Protein AF-A0A3C1BZ25-F1 (afdb_monomer_lite)

pLDDT: mean 92.25, std 5.72, range [57.62, 97.94]

Secondary structure (DSSP, 8-state):
-EE-SS---TTEEEEETTEEEE--TT-SSEEEEEEEETTEEEEEEEEETTT--EEEEES------S-TT---HHHHHHHHHHHHHHHHHHH-

Sequence (92 aa):
YERNDLDFSRNKFRLRGDTLEIYPAYWSGRAIRVEFFGDEIDRISEINAVSGVAERFVEHVAIYPASHYVASKEKLQRAMLEIQRECDDQVA

Foldseek 3Di:
DDEDQPDQDEPYWYDDPQWIWHHALPDDQWIWIFGDDVPDTPFIFIAGSPPRHGPDTDPDDDRDDNDPPDDDPVVVVVVVVVVVVVVVVVVD

Radius of gyration: 18.79 Å; chains: 1; bounding box: 40×21×56 Å

Structure (mmCIF, N/CA/C/O backbone):
data_AF-A0A3C1BZ25-F1
#
_entry.id   AF-A0A3C1BZ25-F1
#
loop_
_atom_site.group_PDB
_atom_site.id
_atom_site.type_symbol
_atom_site.label_atom_id
_atom_site.label_alt_id
_atom_site.label_comp_id
_atom_site.label_asym_id
_atom_site.label_entity_id
_atom_site.label_seq_id
_atom_site.pdbx_PDB_ins_code
_atom_site.Cartn_x
_atom_site.Cartn_y
_atom_site.Cartn_z
_atom_site.occupancy
_atom_site.B_iso_or_equiv
_atom_site.auth_seq_id
_atom_site.auth_comp_id
_atom_site.auth_asym_id
_atom_site.auth_atom_id
_atom_site.pdbx_P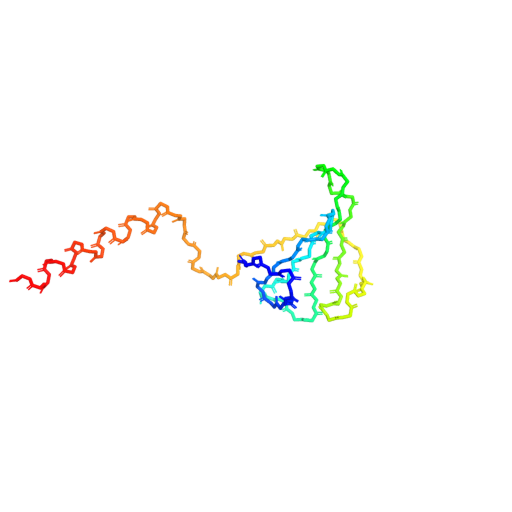DB_model_num
ATOM 1 N N . TYR A 1 1 ? -1.137 2.709 7.027 1.00 89.81 1 TYR A N 1
ATOM 2 C CA . TYR A 1 1 ? 0.048 3.148 6.286 1.00 89.81 1 TYR A CA 1
ATOM 3 C C . TYR A 1 1 ? 0.245 4.622 6.496 1.00 89.81 1 TYR A C 1
ATOM 5 O O . TYR A 1 1 ? -0.732 5.364 6.498 1.00 89.81 1 TYR A O 1
ATOM 13 N N . GLU A 1 2 ? 1.497 5.018 6.658 1.00 91.81 2 GLU A N 1
ATOM 14 C CA . GLU A 1 2 ? 1.901 6.408 6.845 1.00 91.81 2 GLU A CA 1
ATOM 15 C C . GLU A 1 2 ? 2.758 6.858 5.663 1.00 91.81 2 GLU A C 1
ATOM 17 O O . GLU A 1 2 ? 3.610 6.104 5.185 1.00 91.81 2 GLU A O 1
ATOM 22 N N . ARG A 1 3 ? 2.538 8.083 5.177 1.00 93.75 3 ARG A N 1
ATOM 23 C CA . ARG A 1 3 ? 3.403 8.658 4.147 1.00 93.75 3 ARG A CA 1
ATOM 24 C C . ARG A 1 3 ? 4.737 9.042 4.778 1.00 93.75 3 ARG A C 1
ATOM 26 O O . ARG A 1 3 ? 4.755 9.785 5.756 1.00 93.75 3 ARG A O 1
ATOM 33 N N . ASN A 1 4 ? 5.843 8.581 4.207 1.00 90.81 4 ASN A N 1
ATOM 34 C CA . ASN A 1 4 ? 7.176 8.960 4.652 1.00 90.81 4 ASN A CA 1
ATOM 35 C C . ASN A 1 4 ? 8.173 8.924 3.492 1.00 90.81 4 ASN A C 1
ATOM 37 O O . ASN A 1 4 ? 8.653 7.866 3.095 1.00 90.81 4 ASN A O 1
ATOM 41 N N . ASP A 1 5 ? 8.497 10.100 2.961 1.00 86.00 5 ASP A N 1
ATOM 42 C CA . ASP A 1 5 ? 9.338 10.215 1.768 1.00 86.00 5 ASP A CA 1
ATOM 43 C C . ASP A 1 5 ? 10.849 10.085 2.079 1.00 86.00 5 ASP A C 1
ATOM 45 O O . AS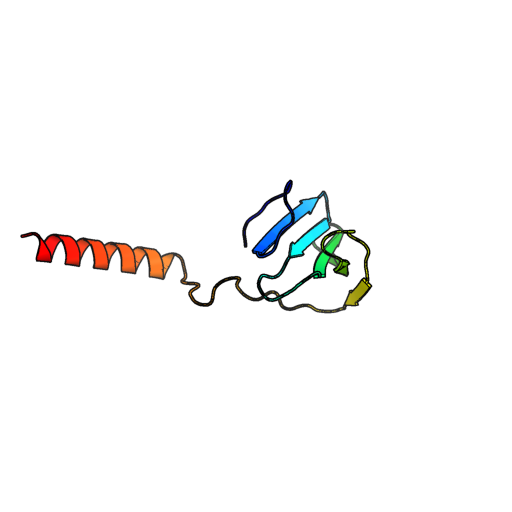P A 1 5 ? 11.650 9.820 1.170 1.00 86.00 5 ASP A O 1
ATOM 49 N N . LEU A 1 6 ? 11.227 10.215 3.361 1.00 82.56 6 LEU A N 1
ATOM 50 C CA . LEU A 1 6 ? 12.605 10.170 3.866 1.00 82.56 6 LEU A CA 1
ATOM 51 C C . LEU A 1 6 ? 13.018 8.767 4.329 1.00 82.56 6 LEU A C 1
ATOM 53 O O . LEU A 1 6 ? 14.046 8.259 3.888 1.00 82.56 6 LEU A O 1
ATOM 57 N N . ASP A 1 7 ? 12.219 8.145 5.199 1.00 85.50 7 ASP A N 1
ATOM 58 C CA . ASP A 1 7 ? 12.484 6.820 5.767 1.00 85.50 7 ASP A CA 1
ATOM 59 C C . ASP A 1 7 ? 11.500 5.784 5.218 1.00 85.50 7 ASP A C 1
ATOM 61 O O . ASP A 1 7 ? 10.310 5.786 5.553 1.00 85.50 7 ASP A O 1
ATOM 65 N N . PHE A 1 8 ? 12.020 4.871 4.396 1.00 87.75 8 PHE A N 1
ATOM 66 C CA . PHE A 1 8 ? 11.236 3.807 3.784 1.00 87.75 8 PHE A CA 1
ATOM 67 C C . PHE A 1 8 ? 11.334 2.511 4.596 1.00 87.75 8 PHE A C 1
ATOM 69 O O . PHE A 1 8 ? 12.172 1.645 4.351 1.00 87.75 8 PHE A O 1
ATOM 76 N N . SER A 1 9 ? 10.444 2.384 5.577 1.00 91.50 9 SER A N 1
ATOM 77 C CA . SER A 1 9 ? 10.311 1.210 6.444 1.00 91.50 9 SER A CA 1
ATOM 78 C C . SER A 1 9 ? 8.904 0.598 6.368 1.00 91.50 9 SER A C 1
ATOM 80 O O . SER A 1 9 ? 8.021 1.106 5.676 1.00 91.50 9 SER A O 1
ATOM 82 N N . ARG A 1 10 ? 8.696 -0.553 7.022 1.00 92.25 10 ARG A N 1
ATOM 83 C CA . ARG A 1 10 ? 7.411 -1.281 7.001 1.00 92.25 10 ARG A CA 1
ATOM 84 C C . ARG A 1 10 ? 6.253 -0.381 7.435 1.00 92.25 10 ARG A C 1
ATOM 86 O O . ARG A 1 10 ? 6.435 0.464 8.304 1.00 92.25 10 ARG A O 1
ATOM 93 N N . ASN A 1 11 ? 5.056 -0.618 6.886 1.00 92.81 11 ASN A N 1
ATOM 94 C CA . ASN A 1 11 ? 3.847 0.187 7.144 1.00 92.81 11 ASN A CA 1
ATOM 95 C C . ASN A 1 11 ? 3.956 1.642 6.637 1.00 92.81 11 ASN A C 1
ATOM 97 O O . ASN A 1 11 ? 3.132 2.498 6.966 1.00 92.81 11 ASN A O 1
ATOM 101 N N . LYS A 1 12 ? 4.926 1.929 5.769 1.00 94.31 12 LYS A N 1
ATOM 102 C CA . LYS A 1 12 ? 5.067 3.241 5.144 1.00 94.31 12 LYS A CA 1
ATOM 103 C C . LYS A 1 12 ? 4.911 3.155 3.637 1.00 94.31 12 LYS A C 1
ATOM 105 O O . LYS A 1 12 ? 5.081 2.097 3.029 1.00 94.31 12 LYS A O 1
ATOM 110 N N . PHE A 1 13 ? 4.570 4.288 3.048 1.00 96.00 13 PHE A N 1
ATOM 111 C CA . PHE A 1 13 ? 4.634 4.490 1.610 1.00 96.00 13 PHE A CA 1
ATOM 112 C C . PHE A 1 13 ? 5.308 5.823 1.303 1.00 96.00 13 PHE A C 1
ATOM 114 O O . PHE A 1 13 ? 5.271 6.744 2.120 1.00 96.00 13 PHE A O 1
ATOM 121 N N . ARG A 1 14 ? 5.908 5.932 0.122 1.00 95.06 14 ARG A N 1
ATOM 122 C CA . ARG A 1 14 ? 6.504 7.171 -0.378 1.00 95.06 14 ARG A CA 1
ATOM 123 C C . ARG A 1 14 ? 6.120 7.414 -1.820 1.00 95.06 14 ARG A C 1
ATOM 125 O O . ARG A 1 14 ? 5.931 6.461 -2.573 1.00 95.06 14 ARG A O 1
ATOM 132 N N . LEU A 1 15 ? 6.042 8.683 -2.193 1.00 94.25 15 LEU A N 1
ATOM 133 C CA . LEU A 1 15 ? 5.719 9.101 -3.553 1.00 94.25 15 LEU A CA 1
ATOM 134 C C . LEU A 1 15 ? 6.871 9.933 -4.118 1.00 94.25 15 LEU A C 1
ATOM 136 O O . LEU A 1 15 ? 7.292 10.915 -3.505 1.00 94.25 15 LEU A O 1
ATOM 140 N N . ARG A 1 16 ? 7.389 9.540 -5.282 1.00 92.06 16 ARG A N 1
ATOM 141 C CA . ARG A 1 16 ? 8.466 10.239 -5.995 1.00 92.06 16 ARG A CA 1
ATOM 142 C C . ARG A 1 16 ? 8.056 10.429 -7.450 1.00 92.06 16 ARG A C 1
ATOM 144 O O . ARG A 1 16 ? 8.168 9.496 -8.235 1.00 92.06 16 ARG A O 1
ATOM 151 N N . GLY A 1 17 ? 7.577 11.626 -7.788 1.00 93.31 17 GLY A N 1
ATOM 152 C CA . GLY A 1 17 ? 6.973 11.880 -9.100 1.00 93.31 17 GLY A CA 1
ATOM 153 C C . GLY A 1 17 ? 5.814 10.914 -9.335 1.00 93.31 17 GLY A C 1
ATOM 154 O O . GLY A 1 17 ? 4.931 10.806 -8.484 1.00 93.31 17 GLY A O 1
ATOM 155 N N . ASP A 1 18 ? 5.905 10.151 -10.418 1.00 95.19 18 ASP A N 1
ATOM 156 C CA . ASP A 1 18 ? 4.889 9.179 -10.833 1.00 95.19 18 ASP A CA 1
ATOM 157 C C . ASP A 1 18 ? 5.150 7.770 -10.273 1.00 95.19 18 ASP A C 1
ATOM 159 O O . ASP A 1 18 ? 4.599 6.781 -10.741 1.00 95.19 18 ASP A O 1
ATOM 163 N N . THR A 1 19 ? 6.020 7.639 -9.269 1.00 95.81 19 THR A N 1
ATOM 164 C CA . THR A 1 19 ? 6.349 6.357 -8.638 1.00 95.81 19 THR A CA 1
ATOM 165 C C . THR A 1 19 ? 5.885 6.324 -7.186 1.00 95.81 19 THR A C 1
ATOM 167 O O . THR A 1 19 ? 6.406 7.047 -6.330 1.00 95.81 19 THR A O 1
ATOM 170 N N . LEU A 1 20 ? 4.935 5.439 -6.888 1.00 96.50 20 LEU A N 1
ATOM 171 C CA . LEU A 1 20 ? 4.479 5.123 -5.538 1.00 96.50 20 LEU A CA 1
ATOM 172 C C . LEU A 1 20 ? 5.154 3.843 -5.058 1.00 96.50 20 LEU A C 1
ATOM 174 O O . LEU A 1 20 ? 5.002 2.784 -5.659 1.00 96.50 20 LEU A O 1
ATOM 178 N N . GLU A 1 21 ? 5.845 3.913 -3.930 1.00 96.44 21 GLU A N 1
ATOM 179 C CA . GLU A 1 21 ? 6.393 2.731 -3.275 1.00 96.44 21 GLU A CA 1
ATOM 180 C C . GLU A 1 21 ? 5.683 2.486 -1.950 1.00 96.44 21 GLU A C 1
ATOM 182 O O . GLU A 1 21 ? 5.559 3.387 -1.123 1.00 96.44 21 GLU A O 1
ATOM 187 N N . ILE A 1 22 ? 5.227 1.257 -1.737 1.00 97.00 22 ILE A N 1
ATOM 188 C CA . ILE A 1 22 ? 4.474 0.823 -0.562 1.00 97.00 22 ILE A CA 1
ATOM 189 C C . ILE A 1 22 ? 5.245 -0.326 0.071 1.00 97.00 22 ILE A C 1
ATOM 191 O O . ILE A 1 22 ? 5.528 -1.312 -0.604 1.00 97.00 22 ILE A O 1
ATOM 195 N N . TYR A 1 23 ? 5.551 -0.239 1.366 1.00 96.31 23 TYR A N 1
ATOM 196 C CA . TYR A 1 23 ? 6.123 -1.350 2.124 1.00 96.31 23 TYR A CA 1
ATOM 197 C C . TYR A 1 23 ? 5.028 -1.991 2.990 1.00 96.31 23 TYR A C 1
ATOM 199 O O . TYR A 1 23 ? 4.710 -1.471 4.071 1.00 96.31 23 TYR A O 1
ATOM 207 N N . PRO A 1 24 ? 4.443 -3.128 2.556 1.00 94.69 24 PRO A N 1
ATOM 208 C CA . PRO A 1 24 ? 3.371 -3.780 3.292 1.00 94.69 24 PRO A CA 1
ATOM 209 C C . PRO A 1 24 ? 3.804 -4.178 4.702 1.00 94.69 24 PRO A C 1
ATOM 211 O O . PRO A 1 24 ? 4.911 -4.674 4.911 1.00 94.69 24 PRO A O 1
ATOM 214 N N . ALA A 1 25 ? 2.913 -4.002 5.679 1.00 92.25 25 ALA A N 1
ATOM 215 C CA . ALA A 1 25 ? 3.212 -4.329 7.077 1.00 92.25 25 ALA A CA 1
ATOM 216 C C . ALA A 1 25 ? 3.496 -5.831 7.296 1.00 92.25 25 ALA A C 1
ATOM 218 O O . ALA A 1 25 ? 4.236 -6.199 8.205 1.00 92.25 25 ALA A O 1
ATOM 219 N N . TYR A 1 26 ? 2.932 -6.685 6.438 1.00 89.69 26 TYR A N 1
ATOM 220 C CA . TYR A 1 26 ? 3.026 -8.147 6.480 1.00 89.69 26 TYR A CA 1
ATOM 221 C C . TYR A 1 26 ? 4.183 -8.720 5.645 1.00 89.69 26 TYR A C 1
ATOM 223 O O . TYR A 1 26 ? 4.328 -9.938 5.557 1.00 89.69 26 TYR A O 1
ATOM 231 N N . TRP A 1 27 ? 5.007 -7.876 5.016 1.00 90.12 27 TRP A N 1
ATOM 232 C CA . TRP A 1 27 ? 6.163 -8.306 4.224 1.00 90.12 27 TRP A CA 1
ATOM 233 C C . TRP A 1 27 ? 7.487 -8.025 4.934 1.00 90.12 27 TRP A C 1
ATOM 235 O O . TRP A 1 27 ? 7.611 -7.120 5.760 1.00 90.12 27 TRP A O 1
ATOM 245 N N . SER A 1 28 ? 8.512 -8.802 4.579 1.00 89.81 28 SER A N 1
ATOM 246 C CA . SER A 1 28 ? 9.888 -8.596 5.029 1.00 89.81 28 SER A CA 1
ATOM 247 C C . SER A 1 28 ? 10.837 -8.508 3.840 1.00 89.81 28 SER A C 1
ATOM 249 O O . SER A 1 28 ? 10.921 -9.443 3.047 1.00 89.81 28 SER A O 1
ATOM 251 N N . GLY A 1 29 ? 11.567 -7.399 3.733 1.00 90.06 29 GLY A N 1
ATOM 252 C CA . GLY A 1 29 ? 12.636 -7.209 2.747 1.00 90.06 29 GLY A CA 1
ATOM 253 C C . GLY A 1 29 ? 12.165 -6.817 1.346 1.00 90.06 29 GLY A C 1
ATOM 254 O O . GLY A 1 29 ? 12.987 -6.386 0.544 1.00 90.06 29 GLY A O 1
ATOM 255 N N . ARG A 1 30 ? 10.858 -6.890 1.073 1.00 94.50 30 ARG A N 1
ATOM 256 C CA . ARG A 1 30 ? 10.252 -6.518 -0.208 1.00 94.50 30 ARG A CA 1
ATOM 257 C C . ARG A 1 30 ? 9.196 -5.439 -0.040 1.00 94.50 30 ARG A C 1
ATOM 259 O O . ARG A 1 30 ? 8.497 -5.398 0.973 1.00 94.50 30 ARG A O 1
ATOM 266 N N . ALA A 1 31 ? 9.073 -4.613 -1.062 1.00 96.44 31 ALA A N 1
ATOM 267 C CA . ALA A 1 31 ? 8.065 -3.580 -1.201 1.00 96.44 31 ALA A CA 1
ATOM 268 C C . ALA A 1 31 ? 7.431 -3.660 -2.594 1.00 96.44 31 ALA A C 1
ATOM 270 O O . ALA A 1 31 ? 7.923 -4.355 -3.481 1.00 96.44 31 ALA A O 1
ATOM 271 N N . ILE A 1 32 ? 6.326 -2.951 -2.769 1.00 97.50 32 ILE A N 1
ATOM 272 C CA . ILE A 1 32 ? 5.651 -2.781 -4.049 1.00 97.50 32 ILE A CA 1
ATOM 273 C C . ILE A 1 32 ? 6.001 -1.412 -4.597 1.00 97.50 32 ILE A C 1
ATOM 275 O O . ILE A 1 32 ? 5.880 -0.423 -3.880 1.00 97.50 32 ILE A O 1
ATOM 279 N N . ARG A 1 33 ? 6.385 -1.357 -5.867 1.00 97.56 33 ARG A N 1
ATOM 280 C CA . ARG A 1 33 ? 6.486 -0.127 -6.643 1.00 97.56 33 ARG A CA 1
ATOM 281 C C . ARG A 1 33 ? 5.388 -0.123 -7.697 1.00 97.56 33 ARG A C 1
ATOM 283 O O . ARG A 1 33 ? 5.279 -1.068 -8.473 1.00 97.56 33 ARG A O 1
ATOM 290 N N . VAL A 1 34 ? 4.597 0.940 -7.703 1.00 97.81 34 VAL A N 1
ATOM 291 C CA . VAL A 1 34 ? 3.579 1.243 -8.706 1.00 97.81 34 VAL A CA 1
ATOM 292 C C . VAL A 1 34 ? 4.050 2.472 -9.469 1.00 97.81 34 VAL A C 1
ATOM 294 O O . VAL A 1 34 ? 4.269 3.527 -8.872 1.00 97.81 34 VAL A O 1
ATOM 297 N N . GLU A 1 35 ? 4.248 2.314 -10.767 1.00 97.56 35 GLU A N 1
ATOM 298 C CA . GLU A 1 35 ? 4.612 3.383 -11.692 1.00 97.56 35 GLU A CA 1
ATOM 299 C C . GLU A 1 35 ? 3.350 3.817 -12.439 1.00 97.56 35 GLU A C 1
ATOM 301 O O . GLU A 1 35 ? 2.596 2.977 -12.939 1.00 97.56 35 GLU A O 1
ATOM 306 N N . PHE A 1 36 ? 3.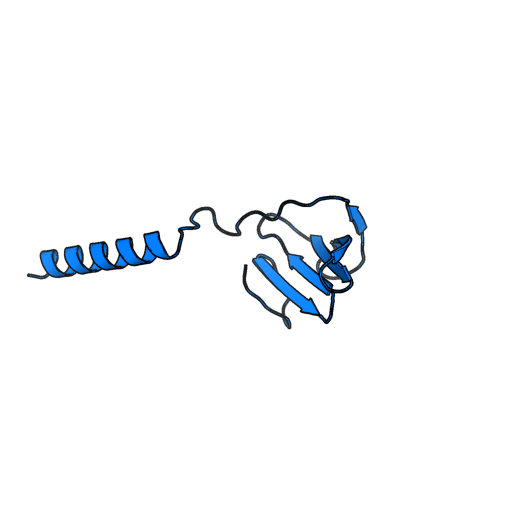103 5.123 -12.461 1.00 97.31 36 PHE A N 1
ATOM 307 C CA . PHE A 1 36 ? 1.938 5.734 -13.082 1.00 97.31 36 PHE A CA 1
ATOM 308 C C . PHE A 1 36 ? 2.315 6.421 -14.392 1.00 97.31 36 PHE A C 1
ATOM 310 O O . PHE A 1 36 ? 3.407 6.968 -14.538 1.00 97.31 36 PHE A O 1
ATOM 317 N N . PHE A 1 37 ? 1.363 6.449 -15.317 1.00 96.00 37 PHE A N 1
ATOM 318 C CA . PHE A 1 37 ? 1.368 7.325 -16.477 1.00 96.00 37 PHE A CA 1
ATOM 319 C C . PHE A 1 37 ? 0.098 8.177 -16.423 1.00 96.00 37 PHE A C 1
ATOM 321 O O . PHE A 1 37 ? -0.975 7.758 -16.850 1.00 96.00 37 PHE A O 1
ATOM 328 N N . GLY A 1 38 ? 0.206 9.362 -15.817 1.00 93.81 38 GLY A N 1
ATOM 329 C CA . GLY A 1 38 ? -0.963 10.184 -15.507 1.00 93.81 38 GLY A CA 1
ATOM 330 C C . GLY A 1 38 ? -1.845 9.525 -14.444 1.00 93.81 38 GLY A C 1
ATOM 331 O O . GLY A 1 38 ? -1.432 9.391 -13.292 1.00 93.81 38 GLY A O 1
ATOM 332 N N . ASP A 1 39 ? -3.063 9.148 -14.824 1.00 93.94 39 ASP A N 1
ATOM 333 C CA . ASP A 1 39 ? -4.055 8.482 -13.975 1.00 93.94 39 ASP A CA 1
ATOM 334 C C . ASP A 1 39 ? -4.118 6.957 -14.166 1.00 93.94 39 ASP A C 1
ATOM 336 O O . ASP A 1 39 ? -4.868 6.281 -13.458 1.00 93.94 39 ASP A O 1
ATOM 340 N N . GLU A 1 40 ? -3.290 6.397 -15.052 1.00 95.69 40 GLU A N 1
ATOM 341 C CA . GLU A 1 40 ? -3.202 4.956 -15.289 1.00 95.69 40 GLU A CA 1
ATOM 342 C C . GLU A 1 40 ? -1.973 4.329 -14.622 1.00 95.69 40 GLU A C 1
ATOM 344 O O . GLU A 1 40 ? -0.913 4.945 -14.492 1.00 95.69 40 GLU A O 1
ATOM 349 N N . ILE A 1 41 ? -2.113 3.071 -14.196 1.00 96.62 41 ILE A N 1
ATOM 350 C CA . ILE A 1 41 ? -0.980 2.260 -13.741 1.00 96.62 41 ILE A CA 1
ATOM 351 C C . ILE A 1 41 ? -0.256 1.740 -14.985 1.00 96.62 41 ILE A C 1
ATOM 353 O O . ILE A 1 41 ? -0.804 0.912 -15.707 1.00 96.62 41 ILE A O 1
ATOM 357 N N . ASP A 1 42 ? 0.982 2.185 -15.193 1.00 96.62 42 ASP A N 1
ATOM 358 C CA . ASP A 1 42 ? 1.854 1.681 -16.261 1.00 96.62 42 ASP A CA 1
ATOM 359 C C . ASP A 1 42 ? 2.451 0.323 -15.864 1.00 96.62 42 ASP A C 1
ATOM 361 O O . ASP A 1 42 ? 2.454 -0.641 -16.634 1.00 96.62 42 ASP A O 1
ATOM 365 N N . ARG A 1 43 ? 2.932 0.204 -14.616 1.00 96.75 43 ARG A N 1
ATOM 366 C CA . ARG A 1 43 ? 3.602 -1.017 -14.155 1.00 96.75 43 ARG A CA 1
ATOM 367 C C . ARG A 1 43 ? 3.561 -1.213 -12.647 1.00 96.75 43 ARG A C 1
ATOM 369 O O . ARG A 1 43 ? 3.670 -0.268 -11.870 1.00 96.75 43 ARG A O 1
ATOM 376 N N . ILE A 1 44 ? 3.508 -2.480 -12.232 1.00 97.94 44 ILE A N 1
ATOM 377 C CA . ILE A 1 44 ? 3.694 -2.894 -10.840 1.00 97.94 44 ILE A CA 1
ATOM 378 C C . ILE A 1 44 ? 4.907 -3.826 -10.745 1.00 97.94 44 ILE A C 1
ATOM 380 O O . ILE A 1 44 ? 5.035 -4.799 -11.494 1.00 97.94 44 ILE A O 1
ATOM 384 N N . SER A 1 45 ? 5.806 -3.542 -9.805 1.00 97.69 45 SER A N 1
ATOM 385 C CA . SER A 1 45 ? 6.964 -4.385 -9.504 1.00 97.69 45 SER A CA 1
ATOM 386 C C . SER A 1 45 ? 7.108 -4.661 -8.013 1.00 97.69 45 SER A C 1
ATOM 388 O O . SER A 1 45 ? 6.807 -3.823 -7.164 1.00 97.69 45 SER A O 1
ATOM 390 N N . GLU A 1 46 ? 7.594 -5.855 -7.691 1.00 97.19 46 GLU A N 1
ATOM 391 C CA . GLU A 1 46 ? 8.177 -6.125 -6.384 1.00 97.19 46 GLU A CA 1
ATOM 392 C C . GLU A 1 46 ? 9.626 -5.663 -6.398 1.00 97.19 46 GLU A C 1
ATOM 394 O O . GLU A 1 46 ? 10.400 -6.036 -7.282 1.00 97.19 46 GLU A O 1
ATOM 399 N N . ILE A 1 47 ? 9.985 -4.857 -5.408 1.00 96.81 47 ILE A N 1
ATOM 400 C CA . ILE A 1 47 ? 11.327 -4.318 -5.250 1.00 96.81 47 ILE A CA 1
ATOM 401 C C . ILE A 1 47 ? 11.922 -4.781 -3.928 1.00 96.81 47 ILE A C 1
ATOM 403 O O . ILE A 1 47 ? 11.218 -4.948 -2.927 1.00 96.81 47 ILE A O 1
ATOM 407 N N . ASN A 1 48 ? 13.240 -4.902 -3.891 1.00 95.81 48 ASN A N 1
ATOM 408 C CA . ASN A 1 48 ? 13.965 -5.014 -2.641 1.00 95.81 48 ASN A CA 1
ATOM 409 C C . ASN A 1 48 ? 13.842 -3.695 -1.857 1.00 95.81 48 ASN A C 1
ATOM 411 O O . ASN A 1 48 ? 14.205 -2.632 -2.360 1.00 95.81 48 ASN A O 1
ATOM 415 N N . ALA A 1 49 ? 13.355 -3.749 -0.617 1.00 92.50 49 ALA A N 1
ATOM 416 C CA . ALA A 1 49 ? 12.993 -2.546 0.140 1.00 92.50 49 ALA A CA 1
ATOM 417 C C . ALA A 1 49 ? 14.195 -1.663 0.537 1.00 92.50 49 ALA A C 1
ATOM 419 O O . ALA A 1 49 ? 14.003 -0.500 0.882 1.00 92.50 49 ALA A O 1
ATOM 420 N N . VAL A 1 50 ? 15.421 -2.203 0.501 1.00 90.69 50 VAL A N 1
ATOM 421 C CA . VAL A 1 50 ? 16.650 -1.475 0.861 1.00 90.69 50 VAL A CA 1
ATOM 422 C C . VAL A 1 50 ? 17.373 -0.980 -0.387 1.00 90.69 50 VAL A C 1
ATOM 424 O O . VAL A 1 50 ? 17.674 0.204 -0.495 1.00 90.69 50 VAL A O 1
ATOM 427 N N . SER A 1 51 ? 17.650 -1.879 -1.336 1.00 93.06 51 SER A N 1
ATOM 428 C CA . SER A 1 51 ? 18.405 -1.529 -2.547 1.00 93.06 51 SER A CA 1
ATOM 429 C C . SER A 1 51 ? 17.551 -0.860 -3.627 1.00 93.06 51 SER A C 1
ATOM 431 O O . SER A 1 51 ? 18.097 -0.214 -4.516 1.00 93.06 51 SER A O 1
ATOM 433 N N . GLY A 1 52 ? 16.223 -1.011 -3.579 1.00 92.00 52 GLY A N 1
ATOM 434 C CA . GLY A 1 52 ? 15.296 -0.471 -4.576 1.00 92.00 52 GLY A CA 1
ATOM 435 C C . GLY A 1 52 ? 15.318 -1.194 -5.926 1.00 92.00 52 GLY A C 1
ATOM 436 O O . GLY A 1 52 ? 14.650 -0.742 -6.860 1.00 92.00 52 GLY A O 1
ATOM 437 N N . VAL A 1 53 ? 16.072 -2.292 -6.039 1.00 95.62 53 VAL A N 1
ATOM 438 C CA . VAL A 1 53 ? 16.163 -3.115 -7.251 1.00 95.62 53 VAL A CA 1
ATOM 439 C C . VAL A 1 53 ? 14.853 -3.869 -7.456 1.00 95.62 53 VAL A C 1
ATOM 441 O O . VAL A 1 53 ? 14.336 -4.473 -6.517 1.00 95.62 53 VAL A O 1
ATOM 444 N N . ALA A 1 54 ? 14.326 -3.840 -8.682 1.00 96.00 54 ALA A N 1
ATOM 445 C CA . ALA A 1 54 ? 13.156 -4.624 -9.058 1.00 96.00 54 ALA A CA 1
ATOM 446 C C . ALA A 1 54 ? 13.517 -6.111 -9.156 1.00 96.00 54 ALA A C 1
ATOM 448 O O . ALA A 1 54 ? 14.436 -6.489 -9.880 1.00 96.00 54 ALA A O 1
ATOM 449 N N . GLU A 1 55 ? 12.787 -6.943 -8.420 1.00 94.75 55 GLU A N 1
ATOM 450 C CA . GLU A 1 55 ? 12.978 -8.394 -8.373 1.00 94.75 55 GLU A CA 1
ATOM 451 C C . GLU A 1 55 ? 12.044 -9.106 -9.358 1.00 94.75 55 GLU A C 1
ATOM 453 O O . GLU A 1 55 ? 12.445 -10.077 -9.999 1.00 94.75 55 GLU A O 1
ATOM 458 N N . ARG A 1 56 ? 10.800 -8.625 -9.507 1.00 95.19 56 ARG A N 1
ATOM 459 C CA . ARG A 1 56 ? 9.839 -9.143 -10.495 1.00 95.19 56 ARG A CA 1
ATOM 460 C C . ARG A 1 56 ? 8.725 -8.152 -10.819 1.00 95.19 56 ARG A C 1
ATOM 462 O O . ARG A 1 56 ? 8.413 -7.279 -10.012 1.00 95.19 56 ARG A O 1
ATOM 469 N N . PHE A 1 57 ? 8.086 -8.349 -11.968 1.00 97.00 57 PHE A N 1
ATOM 470 C CA . PHE A 1 57 ? 6.878 -7.631 -12.382 1.00 97.00 57 PHE A CA 1
ATOM 471 C C . PHE A 1 57 ? 5.632 -8.466 -12.103 1.00 97.00 57 PHE A C 1
ATOM 473 O O . PHE A 1 57 ? 5.672 -9.695 -12.200 1.00 97.00 57 PHE A O 1
ATOM 480 N N . VAL A 1 58 ? 4.543 -7.798 -11.731 1.00 96.38 58 VAL A N 1
ATOM 481 C CA . VAL A 1 58 ? 3.266 -8.436 -11.399 1.00 96.38 58 VAL A CA 1
ATOM 482 C C . VAL A 1 58 ? 2.123 -7.668 -12.051 1.00 96.38 58 VAL A C 1
ATOM 484 O O . VAL A 1 58 ? 2.180 -6.450 -12.168 1.00 96.38 58 VAL A O 1
ATOM 487 N N . GLU A 1 59 ? 1.076 -8.374 -12.466 1.00 95.81 59 GLU A N 1
ATOM 488 C CA . GLU A 1 59 ? -0.114 -7.749 -13.068 1.00 95.81 59 GLU A CA 1
ATOM 489 C C . GLU A 1 59 ? -1.092 -7.225 -12.010 1.00 95.81 59 GLU A C 1
ATOM 491 O O . GLU A 1 59 ? -1.861 -6.302 -12.254 1.00 95.81 59 GLU A O 1
ATOM 496 N N . HIS A 1 60 ? -1.070 -7.818 -10.816 1.00 94.81 60 HIS A N 1
ATOM 497 C CA . HIS A 1 60 ? -1.991 -7.493 -9.738 1.00 94.81 60 HIS A CA 1
ATOM 498 C C . HIS A 1 60 ? -1.318 -7.668 -8.377 1.00 94.81 60 HIS A C 1
ATOM 500 O O . HIS A 1 60 ? -0.553 -8.610 -8.15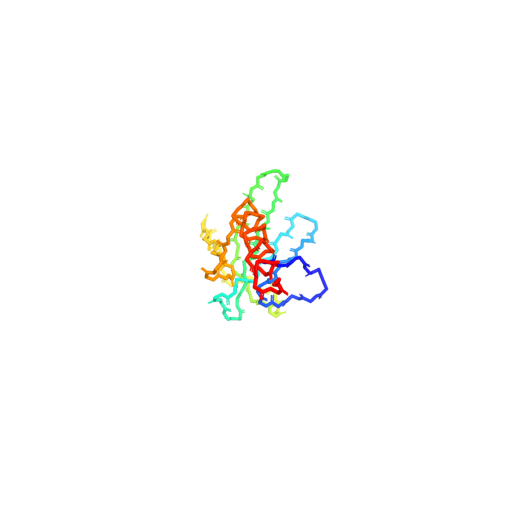6 1.00 94.81 60 HIS A O 1
ATOM 506 N N . VAL A 1 61 ? -1.664 -6.793 -7.432 1.00 95.00 61 VAL A N 1
ATOM 507 C CA . VAL A 1 61 ? -1.260 -6.910 -6.032 1.00 95.00 61 VAL A CA 1
ATOM 508 C C . VAL A 1 61 ? -2.374 -6.443 -5.099 1.00 95.00 61 VAL A C 1
ATOM 510 O O . VAL A 1 61 ? -3.016 -5.425 -5.333 1.00 95.00 61 VAL A O 1
ATOM 513 N N . ALA A 1 62 ? -2.579 -7.179 -4.006 1.00 94.38 62 ALA A N 1
ATOM 514 C CA . ALA A 1 62 ? -3.480 -6.780 -2.931 1.00 94.38 62 ALA A CA 1
ATOM 515 C C . ALA A 1 62 ? -2.693 -6.103 -1.798 1.00 94.38 62 ALA A C 1
ATOM 517 O O . ALA A 1 62 ? -1.744 -6.687 -1.264 1.00 94.38 62 ALA A O 1
ATOM 518 N N . ILE A 1 63 ? -3.112 -4.894 -1.411 1.00 94.12 63 ILE A N 1
ATOM 519 C CA . ILE A 1 63 ? -2.558 -4.150 -0.273 1.00 94.12 63 ILE A CA 1
ATOM 520 C C . ILE A 1 63 ? -3.532 -4.236 0.901 1.00 94.12 63 ILE A C 1
ATOM 522 O O . ILE A 1 63 ? -4.559 -3.560 0.928 1.00 94.12 63 ILE A O 1
ATOM 526 N N . TYR A 1 64 ? -3.207 -5.072 1.887 1.00 91.81 64 TYR A N 1
ATOM 527 C CA . TYR A 1 64 ? -4.040 -5.227 3.079 1.00 91.81 64 TYR A CA 1
ATOM 528 C C . TYR A 1 64 ? -3.782 -4.123 4.109 1.00 91.81 64 TYR A C 1
ATOM 530 O O . TYR A 1 64 ? -2.678 -3.561 4.148 1.00 91.81 64 TYR A O 1
ATOM 538 N N . PRO A 1 65 ? -4.767 -3.834 4.980 1.00 89.38 65 PRO A N 1
ATOM 539 C CA . PRO A 1 65 ? -4.592 -2.914 6.092 1.00 89.38 65 PRO A CA 1
ATOM 540 C C . PRO A 1 65 ? -3.377 -3.257 6.954 1.00 89.38 65 PRO A C 1
ATOM 542 O O . PRO A 1 65 ? -3.074 -4.418 7.209 1.00 89.38 65 PRO A O 1
ATOM 545 N N . ALA A 1 66 ? -2.704 -2.225 7.457 1.00 87.06 66 ALA A N 1
ATOM 546 C CA . ALA A 1 66 ? -1.539 -2.400 8.318 1.00 87.06 66 ALA A CA 1
ATOM 547 C C . ALA A 1 66 ? -1.879 -2.768 9.777 1.00 87.06 66 ALA A C 1
ATOM 549 O O . ALA A 1 66 ? -0.978 -3.008 10.574 1.00 87.06 66 ALA A O 1
ATOM 550 N N . SER A 1 67 ? -3.164 -2.781 10.135 1.00 84.50 67 SER A N 1
ATOM 551 C CA . SER A 1 67 ? -3.667 -3.157 11.457 1.00 84.50 67 SER A CA 1
ATOM 552 C C . SER A 1 67 ? -4.878 -4.071 11.303 1.00 84.50 67 SER A C 1
ATOM 554 O O . SER A 1 67 ? -5.672 -3.903 10.379 1.00 84.50 67 SER A O 1
ATOM 556 N N . HIS A 1 68 ? -5.049 -5.007 12.236 1.00 81.50 68 HIS A N 1
ATOM 557 C CA . HIS A 1 68 ? -6.243 -5.853 12.315 1.00 81.50 68 HIS A CA 1
ATOM 558 C C . HIS A 1 68 ? -7.469 -5.107 12.868 1.00 81.50 68 HIS A C 1
ATOM 560 O O . HIS A 1 68 ? -8.591 -5.579 12.714 1.00 81.50 68 HIS A O 1
ATOM 566 N N . TYR A 1 69 ? -7.271 -3.927 13.465 1.00 79.50 69 TYR A N 1
ATOM 567 C CA . TYR A 1 69 ? -8.314 -3.143 14.135 1.00 79.50 69 TYR A CA 1
ATOM 568 C C . TYR A 1 69 ? -8.670 -1.865 13.372 1.00 79.50 69 TYR A C 1
ATOM 570 O O . TYR A 1 69 ? -8.893 -0.811 13.967 1.00 79.50 69 TYR A O 1
ATOM 578 N N . VAL A 1 70 ? -8.693 -1.919 12.038 1.00 78.56 70 VAL A N 1
ATOM 579 C CA . VAL A 1 70 ? -9.101 -0.751 11.249 1.00 78.56 70 VAL A CA 1
ATOM 580 C C . VAL A 1 70 ? -10.599 -0.517 11.410 1.00 78.56 70 VAL A C 1
ATOM 582 O O . VAL A 1 70 ? -11.429 -1.271 10.907 1.00 78.56 70 VAL A O 1
ATOM 585 N N . ALA A 1 71 ? -10.938 0.564 12.107 1.00 82.56 71 ALA A N 1
ATOM 586 C CA . ALA A 1 71 ? -12.292 1.077 12.216 1.00 82.56 71 ALA A CA 1
ATOM 587 C C . ALA A 1 71 ? -12.474 2.292 11.298 1.00 82.56 71 ALA A C 1
ATOM 589 O O . ALA A 1 71 ? -11.597 3.145 11.174 1.00 82.56 71 ALA A O 1
ATOM 590 N N . SER A 1 72 ? -13.647 2.394 10.673 1.00 85.44 72 SER A N 1
ATOM 591 C CA . SER A 1 72 ? -14.060 3.600 9.947 1.00 85.44 72 SER A CA 1
ATOM 592 C C . SER A 1 72 ? -14.087 4.811 10.883 1.00 85.44 72 SER A C 1
ATOM 594 O O . SER A 1 72 ? -14.484 4.674 12.044 1.00 85.44 72 SER A O 1
ATOM 596 N N . LYS A 1 73 ? -13.797 6.003 10.353 1.00 84.88 73 LYS A N 1
ATOM 597 C CA . LYS A 1 73 ? -13.844 7.271 11.102 1.00 84.88 73 LYS A CA 1
ATOM 598 C C . LYS A 1 73 ? -15.169 7.478 11.848 1.00 84.88 73 LYS A C 1
ATOM 600 O O . LYS A 1 73 ? -15.163 7.883 13.002 1.00 84.88 73 LYS A O 1
ATOM 605 N N . GLU A 1 74 ? -16.287 7.108 11.233 1.00 88.75 74 GLU A N 1
ATOM 606 C CA . GLU A 1 74 ? -17.629 7.200 11.829 1.00 88.75 74 GLU A CA 1
ATOM 607 C C . GLU A 1 74 ? -17.807 6.304 13.064 1.00 88.75 74 GLU A C 1
ATOM 609 O O . GLU A 1 74 ? -18.421 6.698 14.053 1.00 88.75 74 GLU A O 1
ATOM 614 N N . LYS A 1 75 ? -17.272 5.075 13.024 1.00 88.75 75 LYS A N 1
ATOM 615 C CA . LYS A 1 75 ? -17.279 4.161 14.179 1.00 88.75 75 LYS A CA 1
ATOM 616 C C . LYS A 1 75 ? -16.409 4.703 15.308 1.00 88.75 75 LYS A C 1
ATOM 618 O O . LYS A 1 75 ? -16.838 4.653 16.453 1.00 88.75 75 LYS A O 1
ATOM 623 N N . LEU A 1 76 ? -15.240 5.257 14.982 1.00 89.31 76 LEU A N 1
ATOM 624 C CA . LEU A 1 76 ? -14.364 5.885 15.972 1.00 89.31 76 LEU A CA 1
ATOM 625 C C . LEU A 1 76 ? -15.047 7.080 16.644 1.00 89.31 76 LEU A C 1
ATOM 627 O O . LEU A 1 76 ? -15.056 7.155 17.864 1.00 89.31 76 LEU A O 1
ATOM 631 N N . GLN A 1 77 ? -15.679 7.968 15.874 1.00 91.38 77 GLN A N 1
ATOM 632 C CA . GLN A 1 77 ? -16.382 9.133 16.424 1.00 91.38 77 GLN A CA 1
ATOM 633 C C . GLN A 1 77 ? -17.527 8.742 17.362 1.00 91.38 77 GLN A C 1
ATOM 635 O O . GLN A 1 77 ? -17.660 9.325 18.435 1.00 91.38 77 GLN A O 1
ATOM 640 N N . ARG A 1 78 ? -18.328 7.736 16.988 1.00 92.81 78 ARG A N 1
ATOM 641 C CA . ARG A 1 78 ? -19.385 7.211 17.866 1.00 92.81 78 ARG A CA 1
ATOM 642 C C . ARG A 1 78 ? -18.816 6.611 19.147 1.00 92.81 78 ARG A C 1
ATOM 644 O O . ARG A 1 78 ? -19.270 6.974 20.224 1.00 92.81 78 ARG A O 1
ATOM 651 N N . ALA A 1 79 ? -17.787 5.773 19.029 1.00 92.00 79 ALA A N 1
ATOM 652 C CA . ALA A 1 79 ? -17.142 5.161 20.185 1.00 92.00 79 ALA A CA 1
ATOM 653 C C . ALA A 1 79 ? -16.554 6.213 21.138 1.00 92.00 79 ALA A C 1
ATOM 655 O O . ALA A 1 79 ? -16.705 6.091 22.345 1.00 92.00 79 ALA A O 1
ATOM 656 N N . MET A 1 80 ? -15.940 7.280 20.616 1.00 93.44 80 MET A N 1
ATOM 657 C CA . MET A 1 80 ? -15.414 8.373 21.444 1.00 93.44 80 MET A CA 1
ATOM 658 C C . MET A 1 80 ? -16.511 9.065 22.263 1.00 93.44 80 MET A C 1
ATOM 660 O O . MET A 1 80 ? -16.293 9.353 23.436 1.00 93.44 80 MET A O 1
ATOM 664 N N . LEU A 1 81 ? -17.681 9.314 21.666 1.00 95.62 81 LEU A N 1
ATOM 665 C CA . LEU A 1 81 ? -18.819 9.916 22.369 1.00 95.62 81 LEU A CA 1
ATOM 666 C C . LEU A 1 81 ? -19.375 8.987 23.455 1.00 95.62 81 LEU A C 1
ATOM 668 O O . LEU A 1 81 ? -19.689 9.446 24.548 1.00 95.62 81 LEU A O 1
ATOM 672 N N . GLU A 1 82 ? -19.485 7.691 23.161 1.00 95.50 82 GLU A N 1
ATOM 673 C CA . GLU A 1 82 ? -19.957 6.691 24.125 1.00 95.50 82 GLU A CA 1
ATOM 674 C C . GLU A 1 82 ? -18.995 6.545 25.309 1.00 95.50 82 GLU A C 1
ATOM 676 O O . GLU A 1 82 ? -19.446 6.576 26.451 1.00 95.50 82 GLU A O 1
ATOM 681 N N . ILE A 1 83 ? -17.685 6.480 25.043 1.00 94.75 83 ILE A N 1
ATOM 682 C CA . ILE A 1 83 ? -16.638 6.406 26.074 1.00 94.75 83 ILE A CA 1
ATOM 683 C C . ILE A 1 83 ? -16.650 7.660 26.954 1.00 94.75 83 ILE A C 1
ATOM 685 O O . ILE A 1 83 ? -16.546 7.549 28.172 1.00 94.75 83 ILE A O 1
ATOM 689 N N . GLN A 1 84 ? -16.788 8.851 26.359 1.00 94.44 84 GLN A N 1
ATOM 690 C CA . GLN A 1 84 ? -16.863 10.094 27.128 1.00 94.44 84 GLN A CA 1
ATOM 691 C C . GLN A 1 84 ? -18.085 10.098 28.050 1.00 94.44 84 G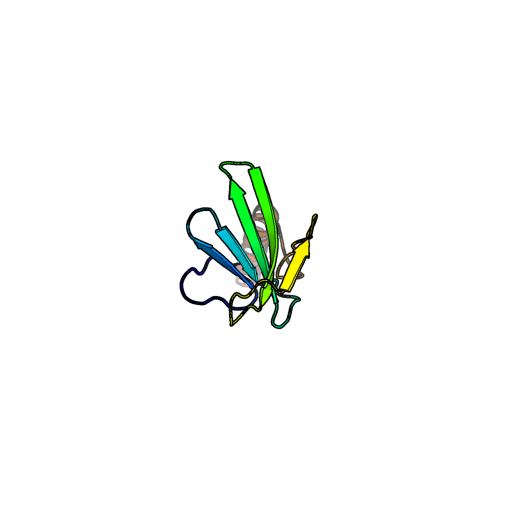LN A C 1
ATOM 693 O O . GLN A 1 84 ? -17.950 10.407 29.228 1.00 94.44 84 GLN A O 1
ATOM 698 N N . ARG A 1 85 ? -19.255 9.703 27.531 1.00 95.44 85 ARG A N 1
ATOM 699 C CA . ARG A 1 85 ? -20.488 9.638 28.322 1.00 95.44 85 ARG A CA 1
ATOM 700 C C . ARG A 1 85 ? -20.357 8.665 29.493 1.00 95.44 85 ARG A C 1
ATOM 702 O O . ARG A 1 85 ? -20.711 9.017 30.607 1.00 95.44 85 ARG A O 1
ATOM 709 N N . GLU A 1 86 ? -19.830 7.466 29.248 1.00 95.00 86 GLU A N 1
ATOM 710 C CA . GLU A 1 86 ? -19.613 6.472 30.307 1.00 95.00 86 GLU A CA 1
ATOM 711 C C . GLU A 1 86 ? -18.624 6.970 31.373 1.00 95.00 86 GLU A C 1
ATOM 713 O O . GLU A 1 86 ? -18.829 6.736 32.561 1.00 95.00 86 GLU A O 1
ATOM 718 N N . CYS A 1 87 ? -17.567 7.679 30.963 1.00 94.50 87 CYS A N 1
ATOM 719 C CA . CYS A 1 87 ? -16.604 8.281 31.885 1.00 94.50 87 CYS A CA 1
ATOM 720 C C . CYS A 1 87 ? -17.273 9.314 32.802 1.00 94.50 87 CYS A C 1
ATOM 722 O O . CYS A 1 87 ? -17.096 9.259 34.018 1.00 94.50 87 CYS A O 1
ATOM 724 N N . ASP A 1 88 ? -18.072 10.217 32.227 1.00 94.69 88 ASP A N 1
ATOM 725 C CA . ASP A 1 88 ? -18.793 11.244 32.983 1.00 94.69 88 ASP A CA 1
ATOM 726 C C . ASP A 1 88 ? -19.790 10.608 33.975 1.00 94.69 88 ASP A C 1
ATOM 728 O O . ASP A 1 88 ? -19.889 11.058 35.116 1.00 94.69 88 ASP A O 1
ATOM 732 N N . ASP A 1 89 ? -20.461 9.520 33.576 1.00 93.56 89 ASP A N 1
ATOM 733 C CA . ASP A 1 89 ? -21.397 8.770 34.425 1.0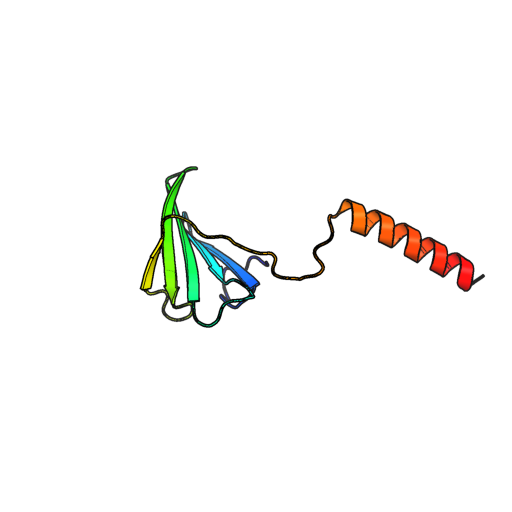0 93.56 89 ASP A CA 1
ATOM 734 C C . ASP A 1 89 ? -20.706 8.062 35.613 1.00 93.56 89 ASP A C 1
ATOM 736 O O . ASP A 1 89 ? -21.326 7.903 36.663 1.00 93.56 89 ASP A O 1
ATOM 740 N N . GLN A 1 90 ? -19.445 7.621 35.480 1.00 86.81 90 GLN A N 1
ATOM 741 C CA . GLN A 1 90 ? -18.712 6.933 36.562 1.00 86.81 90 GLN A CA 1
ATOM 742 C C . GLN A 1 90 ? -18.004 7.869 37.550 1.00 86.81 90 GLN A C 1
ATOM 744 O O . GLN A 1 90 ? -17.652 7.437 38.649 1.00 86.81 90 GLN A O 1
ATOM 749 N N . VAL A 1 91 ? -17.736 9.116 37.159 1.00 83.62 91 VAL A N 1
ATOM 750 C CA . VAL A 1 91 ? -17.037 10.102 38.005 1.00 83.62 91 VAL A CA 1
ATOM 751 C C . VAL A 1 91 ? -18.018 10.950 38.837 1.00 83.62 91 VAL A C 1
ATOM 753 O O . VAL A 1 91 ? -17.587 11.635 39.767 1.00 83.62 91 VAL A O 1
ATOM 756 N N . ALA A 1 92 ? -19.319 10.889 38.531 1.00 57.62 92 ALA A N 1
ATOM 757 C CA . ALA A 1 92 ? -20.408 11.522 39.284 1.00 57.62 92 ALA A CA 1
ATOM 758 C C . ALA A 1 92 ? -20.803 10.735 40.549 1.00 57.62 92 ALA A C 1
ATOM 760 O O . ALA A 1 92 ? -21.126 11.403 41.560 1.00 57.62 92 ALA A O 1
#